Protein AF-A0A9D6RIK5-F1 (afdb_monomer)

Structure (mmCIF, N/CA/C/O backbone):
data_AF-A0A9D6RIK5-F1
#
_entry.id   AF-A0A9D6RIK5-F1
#
loop_
_atom_site.group_PDB
_atom_site.id
_atom_site.type_symbol
_atom_site.label_atom_id
_atom_site.label_alt_id
_atom_site.label_comp_id
_atom_site.label_asym_id
_atom_site.label_entity_id
_atom_site.label_seq_id
_atom_site.pdbx_PDB_ins_code
_atom_site.Cartn_x
_atom_site.Cartn_y
_atom_site.Cartn_z
_atom_site.occupancy
_atom_site.B_iso_or_equiv
_atom_site.auth_seq_id
_atom_site.auth_comp_id
_atom_site.auth_asym_id
_atom_site.auth_atom_id
_atom_site.pdbx_PDB_model_num
ATOM 1 N N . MET A 1 1 ? -14.376 8.790 -29.038 1.00 35.53 1 MET A N 1
ATOM 2 C CA . MET A 1 1 ? -13.765 7.456 -29.223 1.00 35.53 1 MET A CA 1
ATOM 3 C C . MET A 1 1 ? -13.538 6.861 -27.836 1.00 35.53 1 MET A C 1
ATOM 5 O O . MET A 1 1 ? -12.540 7.139 -27.188 1.00 35.53 1 MET A O 1
ATOM 9 N N . SER A 1 2 ? -14.583 6.213 -27.316 1.00 34.00 2 SER A N 1
ATOM 10 C CA . SER A 1 2 ? -14.721 5.761 -25.928 1.00 34.00 2 SER A CA 1
ATOM 11 C C . SER A 1 2 ? -14.243 4.317 -25.817 1.00 34.00 2 SER A C 1
ATOM 13 O O . SER A 1 2 ? -15.005 3.400 -26.105 1.00 34.00 2 SER A O 1
ATOM 15 N N . LEU A 1 3 ? -12.994 4.112 -25.402 1.00 38.19 3 LEU A N 1
ATOM 16 C CA . LEU A 1 3 ? -12.500 2.797 -24.986 1.00 38.19 3 LEU A CA 1
ATOM 17 C C . LEU A 1 3 ? -12.808 2.607 -23.496 1.00 38.19 3 LEU A C 1
ATOM 19 O O . LEU A 1 3 ? -11.929 2.638 -22.639 1.00 38.19 3 LEU A O 1
ATOM 23 N N . TYR A 1 4 ? -14.096 2.486 -23.192 1.00 44.34 4 TYR A N 1
ATOM 24 C CA . TYR A 1 4 ? -14.586 2.039 -21.895 1.00 44.34 4 TYR A CA 1
ATOM 25 C C . TYR A 1 4 ? -15.471 0.836 -22.181 1.00 44.34 4 TYR A C 1
ATOM 27 O O . TYR A 1 4 ? -16.665 0.992 -22.410 1.00 44.34 4 TYR A O 1
ATOM 35 N N . GLU A 1 5 ? -14.864 -0.346 -22.276 1.00 44.19 5 GLU A N 1
ATOM 36 C CA . GLU A 1 5 ? -15.612 -1.585 -22.471 1.00 44.19 5 GLU A CA 1
ATOM 37 C C . GLU A 1 5 ? -16.509 -1.831 -21.243 1.00 44.19 5 GLU A C 1
ATOM 39 O O . GLU A 1 5 ? -16.000 -2.067 -20.141 1.00 44.19 5 GLU A O 1
ATOM 44 N N . PRO A 1 6 ? -17.845 -1.760 -21.387 1.00 49.56 6 PRO A N 1
ATOM 45 C CA . PRO A 1 6 ? -18.772 -1.963 -20.274 1.00 49.56 6 PRO A CA 1
ATOM 46 C C . PRO A 1 6 ? -18.818 -3.431 -19.807 1.00 49.56 6 PRO A C 1
ATOM 48 O O . PRO A 1 6 ? -19.255 -3.708 -18.688 1.00 49.56 6 PRO A O 1
ATOM 51 N N . GLU A 1 7 ? -18.311 -4.356 -20.624 1.00 39.75 7 GLU A N 1
ATOM 52 C CA . GLU A 1 7 ? -18.282 -5.809 -20.403 1.00 39.75 7 GLU A CA 1
ATOM 53 C C . GLU A 1 7 ? -17.419 -6.222 -19.194 1.00 39.75 7 GLU A C 1
ATOM 55 O O . GLU A 1 7 ? -17.773 -7.133 -18.443 1.00 39.75 7 GLU A O 1
ATOM 60 N N . VAL A 1 8 ? -16.336 -5.492 -18.894 1.00 46.09 8 VAL A N 1
ATOM 61 C CA . VAL A 1 8 ? -15.426 -5.840 -17.780 1.00 46.09 8 VAL A CA 1
ATOM 62 C C . VAL A 1 8 ? -16.076 -5.606 -16.403 1.00 46.09 8 VAL A C 1
ATOM 64 O O . VAL A 1 8 ? -15.602 -6.103 -15.380 1.00 46.09 8 VAL A O 1
ATOM 67 N N . ARG A 1 9 ? -17.214 -4.897 -16.342 1.00 38.59 9 ARG A N 1
ATOM 68 C CA . ARG A 1 9 ? -17.976 -4.691 -15.098 1.00 38.59 9 ARG A CA 1
ATOM 69 C C . ARG A 1 9 ? -18.889 -5.872 -14.738 1.00 38.59 9 ARG A C 1
ATOM 71 O O . ARG A 1 9 ? -19.475 -5.851 -13.656 1.00 38.59 9 ARG A O 1
ATOM 78 N N . VAL A 1 10 ? -19.011 -6.883 -15.604 1.00 40.28 10 VAL A N 1
ATOM 79 C CA . VAL A 1 10 ? -20.020 -7.953 -15.474 1.00 40.28 10 VAL A CA 1
ATOM 80 C C . VAL A 1 10 ? -19.418 -9.318 -15.091 1.00 40.28 10 VAL A C 1
ATOM 82 O O . VAL A 1 10 ? -20.151 -10.222 -14.698 1.00 40.28 10 VAL A O 1
ATOM 85 N N . ILE A 1 11 ? -18.087 -9.467 -15.061 1.00 42.47 11 ILE A N 1
ATOM 86 C CA . ILE A 1 11 ? -17.422 -10.775 -14.850 1.00 42.47 11 ILE A CA 1
ATOM 87 C C . ILE A 1 11 ? -17.551 -11.326 -13.408 1.00 42.47 11 ILE A C 1
ATOM 89 O O . ILE A 1 11 ? -17.268 -12.495 -13.166 1.00 42.47 11 ILE A O 1
ATOM 93 N N . VAL A 1 12 ? -18.066 -10.564 -12.433 1.00 47.84 12 VAL A N 1
ATOM 94 C CA . VAL A 1 12 ? -18.335 -11.094 -11.074 1.00 47.84 12 VAL A CA 1
ATOM 95 C C . VAL A 1 12 ? -19.805 -10.957 -10.681 1.00 47.84 12 VAL A C 1
ATOM 97 O O . VAL A 1 12 ? -20.156 -10.493 -9.599 1.00 47.84 12 VAL A O 1
ATOM 100 N N . ARG A 1 13 ? -20.707 -11.389 -11.560 1.00 54.34 13 ARG A N 1
ATOM 101 C CA . ARG A 1 13 ? -22.030 -11.863 -11.138 1.00 54.34 13 ARG A CA 1
ATOM 102 C C . ARG A 1 13 ? -22.168 -13.330 -11.529 1.00 54.34 13 ARG A C 1
ATOM 104 O O . ARG A 1 13 ? -22.548 -13.633 -12.651 1.00 54.34 13 ARG A O 1
ATOM 111 N N . GLY A 1 14 ? -21.897 -14.247 -10.594 1.00 44.31 14 GLY A N 1
ATOM 112 C CA . GLY A 1 14 ? -22.232 -15.651 -10.828 1.00 44.31 14 GLY A CA 1
ATOM 113 C C . GLY A 1 14 ? -21.768 -16.670 -9.788 1.00 44.31 14 GLY A C 1
ATOM 114 O O . GLY A 1 14 ? -20.599 -17.020 -9.763 1.00 44.31 14 GLY A O 1
ATOM 115 N N . LYS A 1 15 ? -22.762 -17.226 -9.075 1.00 47.00 15 LYS A N 1
ATOM 116 C CA . LYS A 1 15 ? -22.858 -18.593 -8.512 1.00 47.00 15 LYS A CA 1
ATOM 117 C C . LYS A 1 15 ? -22.015 -18.928 -7.259 1.00 47.00 15 LYS A C 1
ATOM 119 O O . LYS A 1 15 ? -20.803 -18.814 -7.248 1.00 47.00 15 LYS A O 1
ATOM 124 N N . ALA A 1 16 ? -22.720 -19.430 -6.233 1.00 51.09 16 ALA A N 1
ATOM 125 C CA . ALA A 1 16 ? -22.255 -19.944 -4.931 1.00 51.09 16 ALA A CA 1
ATOM 126 C C . ALA A 1 16 ? -22.017 -18.904 -3.821 1.00 51.09 16 ALA A C 1
ATOM 128 O O . ALA A 1 16 ? -20.881 -18.525 -3.581 1.00 51.09 16 ALA A O 1
ATOM 129 N N . GLY A 1 17 ? -23.074 -18.464 -3.115 1.00 60.09 17 GLY A N 1
ATOM 130 C CA . GLY A 1 17 ? -23.026 -17.959 -1.720 1.00 60.09 17 GLY A CA 1
ATOM 131 C C . GLY A 1 17 ? -21.982 -16.889 -1.342 1.00 60.09 17 GLY A C 1
ATOM 132 O O . GLY A 1 17 ? -21.751 -16.645 -0.155 1.00 60.09 17 GLY A O 1
ATOM 133 N N . THR A 1 18 ? -21.323 -16.269 -2.319 1.00 68.06 18 THR A N 1
ATOM 134 C CA . THR A 1 18 ? -20.097 -15.505 -2.106 1.00 68.06 18 THR A CA 1
ATOM 135 C C . THR A 1 18 ? -20.468 -14.072 -1.790 1.00 68.06 18 THR A C 1
ATOM 137 O O . THR A 1 18 ? -21.146 -13.391 -2.554 1.00 68.06 18 THR A O 1
ATOM 140 N N . PHE A 1 19 ? -20.036 -13.622 -0.619 1.00 80.25 19 PHE A N 1
ATOM 141 C CA . PHE A 1 19 ? -20.302 -12.274 -0.154 1.00 80.25 19 PHE A CA 1
ATOM 142 C C . PHE A 1 19 ? -19.319 -11.297 -0.804 1.00 80.25 19 PHE A C 1
ATOM 144 O O . PHE A 1 19 ? -18.118 -11.350 -0.528 1.00 80.25 19 PHE A O 1
ATOM 151 N N . ASP A 1 20 ? -19.831 -10.390 -1.635 1.00 79.56 20 ASP A N 1
ATOM 152 C CA . ASP A 1 20 ? -19.052 -9.270 -2.157 1.00 79.56 20 ASP A CA 1
ATOM 153 C C . ASP A 1 20 ? -18.674 -8.332 -1.001 1.00 79.56 20 ASP A C 1
ATOM 155 O O . ASP A 1 20 ? -19.532 -7.748 -0.343 1.00 79.56 20 ASP A O 1
ATOM 159 N N . ALA A 1 21 ? -17.374 -8.185 -0.754 1.00 80.00 21 ALA A N 1
ATOM 160 C CA . ALA A 1 21 ? -16.808 -7.275 0.237 1.00 80.00 21 ALA A CA 1
ATOM 161 C C . ALA A 1 21 ? -15.837 -6.262 -0.386 1.00 80.00 21 ALA A C 1
ATOM 163 O O . ALA A 1 21 ? -14.945 -5.771 0.304 1.00 80.00 21 ALA A O 1
ATOM 164 N N . LEU A 1 22 ? -15.954 -5.984 -1.687 1.00 80.00 22 LEU A N 1
ATOM 165 C CA . LEU A 1 22 ? -15.136 -4.973 -2.348 1.00 80.00 22 LEU A CA 1
ATOM 166 C C . LEU A 1 22 ? -15.509 -3.577 -1.829 1.00 80.00 22 LEU A C 1
ATOM 168 O O . LEU A 1 22 ? -16.693 -3.266 -1.662 1.00 80.00 22 LEU A O 1
ATOM 172 N N . CYS A 1 23 ? -14.499 -2.743 -1.563 1.00 76.50 23 CYS A N 1
ATOM 173 C CA . CYS A 1 23 ? -14.707 -1.379 -1.089 1.00 76.50 23 CYS A CA 1
ATOM 174 C C . CYS A 1 23 ? -15.405 -0.540 -2.180 1.00 76.50 23 CYS A C 1
ATOM 176 O O . CYS A 1 23 ? -14.875 -0.442 -3.292 1.00 76.50 23 CYS A O 1
ATOM 178 N N . PRO A 1 24 ? -16.581 0.058 -1.908 1.00 80.88 24 PRO A N 1
ATOM 179 C CA . PRO A 1 24 ? -17.245 0.944 -2.855 1.00 80.88 24 PRO A CA 1
ATOM 180 C C . PRO A 1 24 ? -16.366 2.148 -3.182 1.00 80.88 24 PRO A C 1
ATOM 182 O O . PRO A 1 24 ? -15.776 2.750 -2.289 1.00 80.88 24 PRO A O 1
ATOM 185 N N . ARG A 1 25 ? -16.330 2.546 -4.457 1.00 76.81 25 ARG A N 1
ATOM 186 C CA . ARG A 1 25 ? -15.643 3.785 -4.866 1.00 76.81 25 ARG A CA 1
ATOM 187 C C . ARG A 1 25 ? -16.418 5.043 -4.463 1.00 76.81 25 ARG A C 1
ATOM 189 O O . ARG A 1 25 ? -15.828 6.112 -4.381 1.00 76.81 25 ARG A O 1
ATOM 196 N N . VAL A 1 26 ? -17.730 4.920 -4.238 1.00 84.25 26 VAL A N 1
ATOM 197 C CA . VAL A 1 26 ? -18.613 6.033 -3.868 1.00 84.25 26 VAL A CA 1
ATOM 198 C C . VAL A 1 26 ? -18.698 6.139 -2.338 1.00 84.25 26 VAL A C 1
ATOM 200 O O . VAL A 1 26 ? -19.144 5.181 -1.695 1.00 84.25 26 VAL A O 1
ATOM 203 N N . PRO A 1 27 ? -18.348 7.291 -1.732 1.00 82.56 27 PRO A N 1
ATOM 204 C CA . PRO A 1 27 ? -18.360 7.457 -0.274 1.00 82.56 27 PRO A CA 1
ATOM 205 C C . PRO A 1 27 ? -19.727 7.188 0.375 1.00 82.56 27 PRO A C 1
ATOM 207 O O . PRO A 1 27 ? -19.804 6.576 1.440 1.00 82.56 27 PRO A O 1
ATOM 210 N N . GLY A 1 28 ? -20.822 7.580 -0.285 1.00 86.62 28 GLY A N 1
ATOM 211 C CA . GLY A 1 28 ? -22.183 7.334 0.208 1.00 86.62 28 GLY A CA 1
ATOM 212 C C . GLY A 1 28 ? -22.529 5.844 0.314 1.00 86.62 28 GLY A C 1
ATOM 213 O O . GLY A 1 28 ? -23.113 5.400 1.305 1.00 86.62 28 GLY A O 1
ATOM 214 N N . GLU A 1 29 ? -22.103 5.038 -0.662 1.00 83.62 29 GLU A N 1
ATOM 215 C CA . GLU A 1 29 ? -22.316 3.587 -0.639 1.00 83.62 29 GLU A CA 1
ATOM 216 C C . GLU A 1 29 ? -21.452 2.892 0.414 1.00 83.62 29 GLU A C 1
ATOM 218 O O . GLU A 1 29 ? -21.908 1.939 1.052 1.00 83.62 29 GLU A O 1
ATOM 223 N N . MET A 1 30 ? -20.231 3.388 0.633 1.00 83.50 30 MET A N 1
ATOM 224 C CA . MET A 1 30 ? -19.356 2.919 1.705 1.00 83.50 30 MET A CA 1
ATOM 225 C C . MET A 1 30 ? -20.008 3.143 3.074 1.00 83.50 30 MET A C 1
ATOM 227 O O . MET A 1 30 ? -20.125 2.188 3.842 1.00 83.50 30 MET A O 1
ATOM 231 N N . SER A 1 31 ? -20.516 4.346 3.358 1.00 84.81 31 SER A N 1
ATOM 232 C CA . SER A 1 31 ? -21.209 4.654 4.620 1.00 84.81 31 SER A CA 1
ATOM 233 C C . SER A 1 31 ? -22.437 3.773 4.854 1.00 84.81 31 SER A C 1
ATOM 235 O O . SER A 1 31 ? -22.682 3.330 5.977 1.00 84.81 31 SER A O 1
ATOM 237 N N . ARG A 1 32 ? -23.192 3.462 3.793 1.00 89.19 32 ARG A N 1
ATOM 238 C CA . ARG A 1 32 ? -24.336 2.546 3.866 1.00 89.19 32 ARG A CA 1
ATOM 239 C C . ARG A 1 32 ? -23.902 1.120 4.221 1.00 89.19 32 ARG A C 1
ATOM 241 O O . ARG A 1 32 ? -24.415 0.558 5.186 1.00 89.19 32 ARG A O 1
ATOM 248 N N . ARG A 1 33 ? -22.944 0.550 3.482 1.00 85.69 33 ARG A N 1
ATOM 249 C CA . ARG A 1 33 ? -22.485 -0.842 3.665 1.00 85.69 33 ARG A CA 1
ATOM 250 C C . ARG A 1 33 ? -21.701 -1.039 4.957 1.00 85.69 33 ARG A C 1
ATOM 252 O O . ARG A 1 33 ? -21.760 -2.107 5.556 1.00 85.69 33 ARG A O 1
ATOM 259 N N . MET A 1 34 ? -21.033 0.001 5.456 1.00 84.12 34 MET A N 1
ATOM 260 C CA . MET A 1 34 ? -20.382 -0.007 6.769 1.00 84.12 34 MET A CA 1
ATOM 261 C C . MET A 1 34 ? -21.363 -0.196 7.938 1.00 84.12 34 MET A C 1
ATOM 263 O O . MET A 1 34 ? -20.914 -0.425 9.054 1.00 84.12 34 MET A O 1
ATOM 267 N N . LYS A 1 35 ? -22.686 -0.169 7.735 1.00 90.12 35 LYS A N 1
ATOM 268 C CA . LYS A 1 35 ? -23.650 -0.579 8.772 1.00 90.12 35 LYS A CA 1
ATOM 269 C C . LYS A 1 35 ? -23.703 -2.106 8.932 1.00 90.12 35 LYS A C 1
ATOM 271 O O . LYS A 1 35 ? -23.857 -2.613 10.046 1.00 90.12 35 LYS A O 1
ATOM 276 N N . GLU A 1 36 ? -23.464 -2.855 7.858 1.00 89.31 36 GLU A N 1
ATOM 277 C CA . GLU A 1 36 ? -23.481 -4.318 7.857 1.00 89.31 36 GLU A CA 1
ATOM 278 C C . GLU A 1 36 ? -22.291 -4.879 8.656 1.00 89.31 36 GLU A C 1
ATOM 280 O O . GLU A 1 36 ? -21.125 -4.569 8.395 1.00 89.31 36 GLU A O 1
ATOM 285 N N . ALA A 1 37 ? -22.561 -5.733 9.648 1.00 88.06 37 ALA A N 1
ATOM 286 C CA . ALA A 1 37 ? -21.516 -6.293 10.512 1.00 88.06 37 ALA A CA 1
ATOM 287 C C . ALA A 1 37 ? -20.504 -7.158 9.732 1.00 88.06 37 ALA A C 1
ATOM 289 O O . ALA A 1 37 ? -19.291 -7.058 9.944 1.00 88.06 37 ALA A O 1
ATOM 290 N N . LYS A 1 38 ? -20.995 -7.966 8.781 1.00 85.75 38 LYS A N 1
ATOM 291 C CA . LYS A 1 38 ? -20.166 -8.827 7.923 1.00 85.75 38 LYS A CA 1
ATOM 292 C C . LYS A 1 38 ? -19.250 -8.003 7.012 1.00 85.75 38 LYS A C 1
ATOM 294 O O . LYS A 1 38 ? -18.054 -8.288 6.939 1.00 85.75 38 LYS A O 1
ATOM 299 N N . PHE A 1 39 ? -19.779 -6.944 6.396 1.00 87.62 39 PHE A N 1
ATOM 300 C CA . PHE A 1 39 ? -19.006 -6.022 5.562 1.00 87.62 39 PHE A CA 1
ATOM 301 C C . PHE A 1 39 ? -17.923 -5.294 6.365 1.00 87.62 39 PHE A C 1
ATOM 303 O O . PHE A 1 39 ? -16.761 -5.306 5.965 1.00 87.62 39 PHE A O 1
ATOM 310 N N . ARG A 1 40 ? -18.261 -4.745 7.542 1.00 86.94 40 ARG A N 1
ATOM 311 C CA . ARG A 1 40 ? -17.293 -4.078 8.435 1.00 86.94 40 ARG A CA 1
ATOM 312 C C . ARG A 1 40 ? -16.111 -4.966 8.800 1.00 86.94 40 ARG A C 1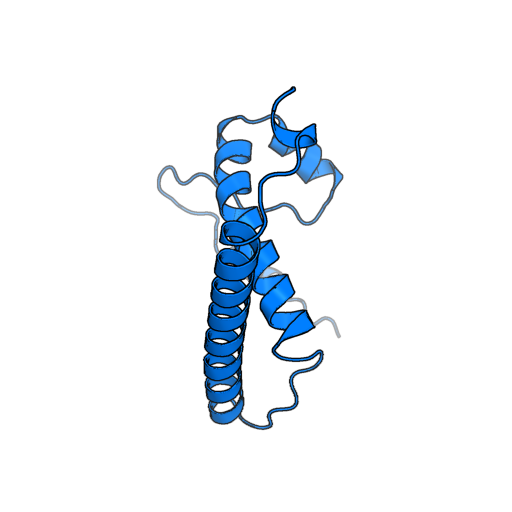
ATOM 314 O O . ARG A 1 40 ? -14.964 -4.525 8.729 1.00 86.94 40 ARG A O 1
ATOM 321 N N . LYS A 1 41 ? -16.377 -6.216 9.191 1.00 85.94 41 LYS A N 1
ATOM 322 C CA . LYS A 1 41 ? -15.331 -7.179 9.564 1.00 85.94 41 LYS A CA 1
ATOM 323 C C . LYS A 1 41 ? -14.378 -7.436 8.394 1.00 85.94 41 LYS A C 1
ATOM 325 O O . LYS A 1 41 ? -13.160 -7.420 8.574 1.00 85.94 41 LYS A O 1
ATOM 330 N N . LEU A 1 42 ? -14.928 -7.634 7.198 1.00 85.56 42 LEU A N 1
ATOM 331 C CA . LEU A 1 42 ? -14.142 -7.887 5.993 1.00 85.56 42 LEU A CA 1
ATOM 332 C C . LEU A 1 42 ? -13.369 -6.641 5.539 1.00 85.56 42 LEU A C 1
ATOM 334 O O . LEU A 1 42 ? -12.189 -6.764 5.200 1.00 85.56 42 LEU A O 1
ATOM 338 N N . GLN A 1 43 ? -13.963 -5.447 5.638 1.00 85.06 43 GLN A N 1
ATOM 339 C CA . GLN A 1 43 ? -13.253 -4.205 5.345 1.00 85.06 43 GLN A CA 1
ATOM 340 C C . GLN A 1 43 ? -12.144 -3.894 6.339 1.00 85.06 43 GLN A C 1
ATOM 342 O O . GLN A 1 43 ? -11.098 -3.413 5.921 1.00 85.06 43 GLN A O 1
ATOM 347 N N . ARG A 1 44 ? -12.283 -4.237 7.624 1.00 81.50 44 ARG A N 1
ATOM 348 C CA . ARG A 1 44 ? -11.192 -4.057 8.595 1.00 81.50 44 ARG A CA 1
ATOM 349 C C . ARG A 1 44 ? -9.947 -4.871 8.224 1.00 81.50 44 ARG A C 1
ATOM 351 O O . ARG A 1 44 ? -8.832 -4.385 8.390 1.00 81.50 44 ARG A O 1
ATOM 358 N N . ARG A 1 45 ? -10.134 -6.075 7.672 1.00 77.44 45 ARG A N 1
ATOM 359 C CA . ARG A 1 45 ? -9.037 -6.898 7.138 1.00 77.44 45 ARG A CA 1
ATOM 360 C C . ARG A 1 45 ? -8.436 -6.291 5.863 1.00 77.44 45 ARG A C 1
ATOM 362 O O . ARG A 1 45 ? -7.218 -6.241 5.742 1.00 77.44 45 ARG A O 1
ATOM 369 N N . ARG A 1 46 ? -9.268 -5.830 4.920 1.00 74.69 46 ARG A N 1
ATOM 370 C CA . ARG A 1 46 ? -8.820 -5.290 3.618 1.00 74.69 46 ARG A CA 1
ATOM 371 C C . ARG A 1 46 ? -8.167 -3.914 3.710 1.00 74.69 46 ARG A C 1
ATOM 373 O O . ARG A 1 46 ? -7.122 -3.714 3.100 1.00 74.69 46 ARG A O 1
ATOM 380 N N . ALA A 1 47 ? -8.722 -3.006 4.511 1.00 73.06 47 ALA A N 1
ATOM 381 C CA . ALA A 1 47 ? -8.211 -1.647 4.686 1.00 73.06 47 ALA A CA 1
ATOM 382 C C . ALA A 1 47 ? -6.750 -1.635 5.163 1.00 73.06 47 ALA A C 1
ATOM 384 O O . ALA A 1 47 ? -5.968 -0.775 4.766 1.00 73.06 47 ALA A O 1
ATOM 385 N N . GLN A 1 48 ? -6.352 -2.629 5.966 1.00 72.75 48 GLN A N 1
ATOM 386 C CA . GLN A 1 48 ? -4.960 -2.790 6.373 1.00 72.75 48 GLN A CA 1
ATOM 387 C C . GLN A 1 48 ? -4.047 -3.115 5.181 1.00 72.75 48 GLN A C 1
ATOM 389 O O . GLN A 1 48 ? -2.959 -2.551 5.075 1.00 72.75 48 GLN A O 1
ATOM 394 N N . THR A 1 49 ? -4.474 -4.003 4.283 1.00 75.69 49 THR A N 1
ATOM 395 C CA . THR A 1 49 ? -3.713 -4.367 3.081 1.00 75.69 49 THR A CA 1
ATOM 396 C C . THR A 1 49 ? -3.651 -3.212 2.089 1.00 75.69 49 THR A C 1
ATOM 398 O O . THR A 1 49 ? -2.568 -2.887 1.614 1.00 75.69 49 THR A O 1
ATOM 401 N N . GLU A 1 50 ? -4.773 -2.548 1.817 1.00 77.31 50 GLU A N 1
ATOM 402 C CA . GLU A 1 50 ? -4.829 -1.400 0.902 1.00 77.31 50 GLU A CA 1
ATOM 403 C C . GLU A 1 50 ? -3.971 -0.236 1.407 1.00 77.31 50 GLU A C 1
ATOM 405 O O . GLU A 1 50 ? -3.186 0.325 0.644 1.00 77.31 50 GLU A O 1
ATOM 410 N N . GLY A 1 51 ? -4.030 0.066 2.710 1.00 80.06 51 GLY A N 1
ATOM 411 C CA . GLY A 1 51 ? -3.166 1.069 3.329 1.00 80.06 51 GLY A CA 1
ATOM 412 C C . GLY A 1 51 ? -1.680 0.716 3.218 1.00 80.06 51 GLY A C 1
ATOM 413 O O . GLY A 1 51 ? -0.865 1.573 2.883 1.00 80.06 51 GLY A O 1
ATOM 414 N N . ARG A 1 52 ? -1.315 -0.558 3.424 1.00 82.00 52 ARG A N 1
ATOM 415 C CA . ARG A 1 52 ? 0.068 -1.035 3.244 1.00 82.00 52 ARG A CA 1
ATOM 416 C C . ARG A 1 52 ? 0.532 -0.930 1.791 1.00 82.00 52 ARG A C 1
ATOM 418 O O . ARG A 1 52 ? 1.641 -0.463 1.557 1.00 82.00 52 ARG A O 1
ATOM 425 N N . ILE A 1 53 ? -0.311 -1.304 0.828 1.00 83.38 53 ILE A N 1
ATOM 426 C CA . ILE A 1 53 ? -0.018 -1.165 -0.607 1.00 83.38 53 ILE A CA 1
ATOM 427 C C . ILE A 1 53 ? 0.149 0.313 -0.977 1.00 83.38 53 ILE A C 1
ATOM 429 O O . ILE A 1 53 ? 1.067 0.655 -1.719 1.00 83.38 53 ILE A O 1
ATOM 433 N N . GLY A 1 54 ? -0.690 1.195 -0.430 1.00 84.25 54 GLY A N 1
ATOM 434 C CA . GLY A 1 54 ? -0.575 2.641 -0.613 1.00 84.25 54 GLY A CA 1
ATOM 435 C C . GLY A 1 54 ? 0.769 3.180 -0.123 1.00 84.25 54 GLY A C 1
ATOM 436 O O . GLY A 1 54 ? 1.465 3.852 -0.882 1.00 84.25 54 GLY A O 1
ATOM 437 N N . VAL A 1 55 ? 1.171 2.819 1.100 1.00 85.06 55 VAL A N 1
ATOM 438 C CA . VAL A 1 55 ? 2.479 3.186 1.670 1.00 85.06 55 VAL A CA 1
ATOM 439 C C . VAL A 1 55 ? 3.627 2.631 0.828 1.00 85.06 55 VAL A C 1
ATOM 441 O O . VAL A 1 55 ? 4.562 3.366 0.522 1.00 85.06 55 VAL A O 1
ATOM 444 N N . LEU A 1 56 ? 3.557 1.363 0.415 1.00 87.81 56 LEU A N 1
ATOM 445 C CA . LEU A 1 56 ? 4.568 0.742 -0.443 1.00 87.81 56 LEU A CA 1
ATOM 446 C C . LEU A 1 56 ? 4.718 1.513 -1.766 1.00 87.81 56 LEU A C 1
ATOM 448 O O . LEU A 1 56 ? 5.820 1.918 -2.136 1.00 87.81 56 LEU A O 1
ATOM 452 N N . LYS A 1 57 ? 3.599 1.777 -2.449 1.00 85.12 57 LYS A N 1
ATOM 453 C CA . LYS A 1 57 ? 3.572 2.470 -3.741 1.00 85.12 57 LYS A CA 1
ATOM 454 C C . LYS A 1 57 ? 4.072 3.912 -3.639 1.00 85.12 57 LYS A C 1
ATOM 456 O O . LYS A 1 57 ? 4.831 4.344 -4.497 1.00 85.12 57 LYS A O 1
ATOM 461 N N . ALA A 1 58 ? 3.623 4.664 -2.636 1.00 85.00 58 ALA A N 1
ATOM 462 C CA . ALA A 1 58 ? 3.940 6.084 -2.510 1.00 85.00 58 ALA A CA 1
ATOM 463 C C . ALA A 1 58 ? 5.354 6.329 -1.965 1.00 85.00 58 ALA A C 1
ATOM 465 O O . ALA A 1 58 ? 6.051 7.207 -2.466 1.00 85.00 58 ALA A O 1
ATOM 466 N N . ASN A 1 59 ? 5.791 5.543 -0.976 1.00 86.12 59 ASN A N 1
ATOM 467 C CA . ASN A 1 59 ? 7.005 5.851 -0.218 1.00 86.12 59 ASN A CA 1
ATOM 468 C C . ASN A 1 59 ? 8.235 5.055 -0.672 1.00 86.12 59 ASN A C 1
ATOM 470 O O . ASN A 1 59 ? 9.347 5.510 -0.428 1.00 86.12 59 ASN A O 1
ATOM 474 N N . PHE A 1 60 ? 8.061 3.878 -1.287 1.00 86.31 60 PHE A N 1
ATOM 475 C CA . PHE A 1 60 ? 9.184 2.978 -1.602 1.00 86.31 60 PHE A CA 1
ATOM 476 C C . PHE A 1 60 ? 9.401 2.767 -3.104 1.00 86.31 60 PHE A C 1
ATOM 478 O O . PHE A 1 60 ? 10.531 2.547 -3.520 1.00 86.31 60 PHE A O 1
ATOM 485 N N . LEU A 1 61 ? 8.349 2.853 -3.925 1.00 86.00 61 LEU A N 1
ATOM 486 C CA . LEU A 1 61 ? 8.439 2.628 -5.379 1.00 86.00 61 LEU A CA 1
ATOM 487 C C . LEU A 1 61 ? 8.463 3.924 -6.207 1.00 86.00 61 LEU A C 1
ATOM 489 O O . LEU A 1 61 ? 8.802 3.894 -7.391 1.00 86.00 61 LEU A O 1
ATOM 493 N N . GLY A 1 62 ? 8.112 5.056 -5.588 1.00 78.44 62 GLY A N 1
ATOM 494 C CA . GLY A 1 62 ? 7.962 6.350 -6.252 1.00 78.44 62 GLY A CA 1
ATOM 495 C C . GLY A 1 62 ? 6.689 6.459 -7.103 1.00 78.44 62 GLY A C 1
ATOM 496 O O . GLY A 1 62 ? 6.064 5.463 -7.478 1.00 78.44 62 GLY A O 1
ATOM 497 N N . GLN A 1 63 ? 6.283 7.693 -7.420 1.00 77.44 63 GLN A N 1
ATOM 498 C CA . GLN A 1 63 ? 5.131 7.962 -8.287 1.00 77.44 63 GLN A CA 1
ATOM 499 C C . GLN A 1 63 ? 5.501 8.918 -9.435 1.00 77.44 63 GLN A C 1
ATOM 501 O O . GLN A 1 63 ? 5.664 10.109 -9.177 1.00 77.44 63 GLN A O 1
ATOM 506 N N . PRO A 1 64 ? 5.607 8.431 -10.695 1.00 80.50 64 PRO A N 1
ATOM 507 C CA . 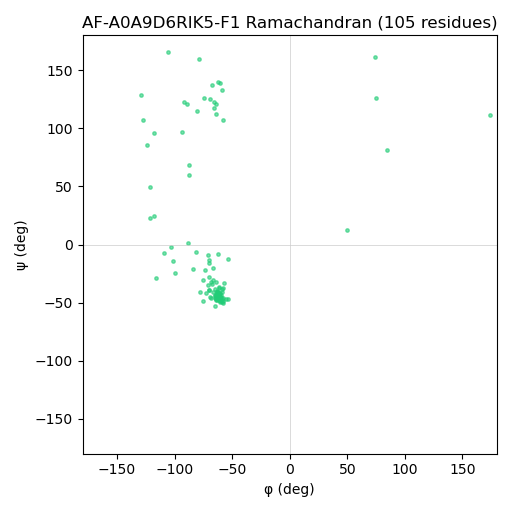PRO A 1 64 ? 5.526 7.030 -11.145 1.00 80.50 64 PRO A CA 1
ATOM 508 C C . PRO A 1 64 ? 6.827 6.231 -10.916 1.00 80.50 64 PRO A C 1
ATOM 510 O O . PRO A 1 64 ? 7.911 6.802 -10.802 1.00 80.50 64 PRO A O 1
ATOM 513 N N . MET A 1 65 ? 6.722 4.896 -10.900 1.00 84.12 65 MET A N 1
ATOM 514 C CA . MET A 1 65 ? 7.877 3.990 -10.831 1.00 84.12 65 MET A CA 1
ATOM 515 C C . MET A 1 65 ? 8.752 4.141 -12.084 1.00 84.12 65 MET A C 1
ATOM 517 O O . MET A 1 65 ? 8.299 3.897 -13.204 1.00 84.12 65 MET A O 1
ATOM 521 N N . LYS A 1 66 ? 10.023 4.508 -11.896 1.00 82.69 66 LYS A N 1
ATOM 522 C CA . LYS A 1 66 ? 10.987 4.760 -12.981 1.00 82.69 66 LYS A CA 1
ATOM 523 C C . LYS A 1 66 ? 11.714 3.479 -13.416 1.00 82.69 66 LYS A C 1
ATOM 525 O O . LYS A 1 66 ? 12.932 3.395 -13.326 1.00 82.69 66 LYS A O 1
ATOM 530 N N . ALA A 1 67 ? 10.966 2.476 -13.877 1.00 85.25 67 ALA A N 1
ATOM 531 C CA . ALA A 1 67 ? 11.516 1.223 -14.405 1.00 85.25 67 ALA A CA 1
ATOM 532 C C . ALA A 1 67 ? 10.921 0.893 -15.786 1.00 85.25 67 ALA A C 1
ATOM 534 O O . ALA A 1 67 ? 9.698 0.913 -15.980 1.00 85.25 67 ALA A O 1
ATOM 535 N N . LYS A 1 68 ? 11.805 0.622 -16.758 1.00 83.75 68 LYS A N 1
ATOM 536 C CA . LYS A 1 68 ? 11.465 0.563 -18.190 1.00 83.75 68 LYS A CA 1
ATOM 537 C C . LYS A 1 68 ? 10.714 -0.715 -18.583 1.00 83.75 68 LYS A C 1
ATOM 539 O O . LYS A 1 68 ? 9.682 -0.604 -19.236 1.00 83.75 68 LYS A O 1
ATOM 544 N N . SER A 1 69 ? 11.194 -1.897 -18.181 1.00 90.44 69 SER A N 1
ATOM 545 C CA . SER A 1 69 ? 10.551 -3.188 -18.496 1.00 90.44 69 SER A CA 1
ATOM 546 C C . SER A 1 69 ? 9.833 -3.797 -17.291 1.00 90.44 69 SER A C 1
ATOM 548 O O . SER A 1 69 ? 10.059 -3.380 -16.155 1.00 90.44 69 SER A O 1
ATOM 550 N N . PHE A 1 70 ? 8.977 -4.792 -17.540 1.00 90.25 70 PHE A N 1
ATOM 551 C CA . PHE A 1 70 ? 8.291 -5.541 -16.485 1.00 90.25 70 PHE A CA 1
ATOM 552 C C . PHE A 1 70 ? 9.270 -6.241 -15.537 1.00 90.25 70 PHE A C 1
ATOM 554 O O . PHE A 1 70 ? 9.133 -6.052 -14.336 1.00 90.25 70 PHE A O 1
ATOM 561 N N . GLU A 1 71 ? 10.321 -6.881 -16.055 1.00 92.25 71 GLU A N 1
ATOM 562 C CA . GLU A 1 71 ? 11.397 -7.48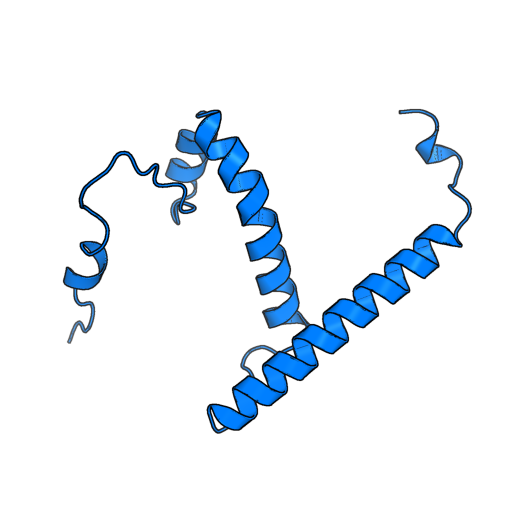2 -15.243 1.00 92.25 71 GLU A CA 1
ATOM 563 C C . GLU A 1 71 ? 12.022 -6.482 -14.256 1.00 92.25 71 GLU A C 1
ATOM 565 O O . GLU A 1 71 ? 12.151 -6.737 -13.061 1.00 92.25 71 GLU A O 1
ATOM 570 N N . HIS A 1 72 ? 12.350 -5.275 -14.731 1.00 90.19 72 HIS A N 1
ATOM 571 C CA . HIS A 1 72 ? 12.916 -4.237 -13.866 1.00 90.19 72 HIS A CA 1
ATOM 572 C C . HIS A 1 72 ? 11.896 -3.716 -12.845 1.00 90.19 72 HIS A C 1
ATOM 574 O O . HIS A 1 72 ? 12.276 -3.326 -11.741 1.00 90.19 72 HIS A O 1
ATOM 580 N N . ARG A 1 73 ? 10.604 -3.688 -13.198 1.00 90.06 73 ARG A N 1
ATOM 581 C CA . ARG A 1 73 ? 9.521 -3.307 -12.276 1.00 90.06 73 ARG A CA 1
ATOM 582 C C . ARG A 1 73 ? 9.301 -4.371 -11.207 1.00 90.06 73 ARG A C 1
ATOM 584 O O . ARG A 1 73 ? 9.068 -4.009 -10.059 1.00 90.06 73 ARG A O 1
ATOM 591 N N . GLU A 1 74 ? 9.394 -5.647 -11.563 1.00 93.00 74 GLU A N 1
ATOM 592 C CA . GLU A 1 74 ? 9.313 -6.765 -10.626 1.00 93.00 74 GLU A CA 1
ATOM 593 C C . GLU A 1 74 ? 10.481 -6.736 -9.641 1.00 93.00 74 GLU A C 1
ATOM 595 O O . GLU A 1 74 ? 10.264 -6.751 -8.428 1.00 93.00 74 GLU A O 1
ATOM 600 N N . LEU A 1 75 ? 11.706 -6.562 -10.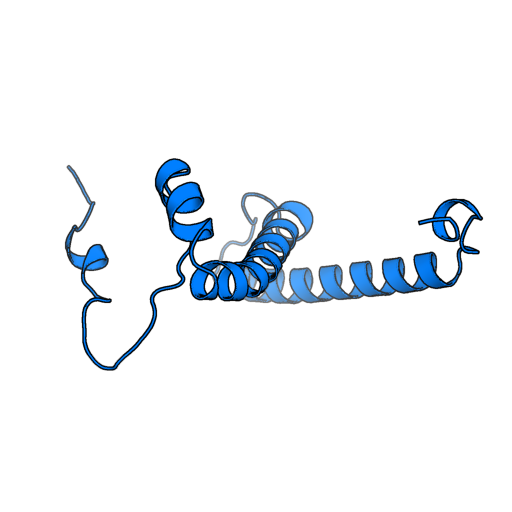144 1.00 93.19 75 LEU A N 1
ATOM 601 C CA . LEU A 1 75 ? 12.887 -6.409 -9.300 1.00 93.19 75 LEU A CA 1
ATOM 602 C C . LEU A 1 75 ? 12.756 -5.198 -8.361 1.00 93.19 75 LEU A C 1
ATOM 604 O O . LEU A 1 75 ? 12.983 -5.316 -7.156 1.00 93.19 75 LEU A O 1
ATOM 608 N N . ALA A 1 76 ? 12.341 -4.039 -8.880 1.00 90.94 76 ALA A N 1
ATOM 609 C CA . ALA A 1 76 ? 12.114 -2.842 -8.070 1.00 90.94 76 ALA A CA 1
ATOM 610 C C . ALA A 1 76 ? 11.021 -3.051 -7.008 1.00 90.94 76 ALA A C 1
ATOM 612 O O . ALA A 1 76 ? 11.150 -2.568 -5.881 1.00 90.94 76 ALA A O 1
ATOM 613 N N . LEU A 1 77 ? 9.960 -3.792 -7.341 1.00 91.38 77 LEU A N 1
ATOM 614 C CA . LEU A 1 77 ? 8.903 -4.155 -6.402 1.00 91.38 77 LEU A CA 1
ATOM 615 C C . LEU A 1 77 ? 9.439 -5.049 -5.278 1.00 91.38 77 LEU A C 1
ATOM 617 O O . LEU A 1 77 ? 9.166 -4.766 -4.110 1.00 91.38 77 LEU A O 1
ATOM 621 N N . ALA A 1 78 ? 10.221 -6.080 -5.610 1.00 93.81 78 ALA A N 1
ATOM 622 C CA . ALA A 1 78 ? 10.832 -6.978 -4.632 1.00 93.81 78 ALA A CA 1
ATOM 623 C C . ALA A 1 78 ? 11.725 -6.207 -3.645 1.00 93.81 78 ALA A C 1
ATOM 625 O O . ALA A 1 78 ? 11.578 -6.353 -2.426 1.00 93.81 78 ALA A O 1
ATOM 626 N N . TRP A 1 79 ? 12.571 -5.308 -4.160 1.00 94.06 79 TRP A N 1
ATOM 627 C CA . TRP A 1 79 ? 13.381 -4.417 -3.329 1.00 94.06 79 TRP A CA 1
ATOM 628 C C . TRP A 1 79 ? 12.526 -3.500 -2.454 1.00 94.06 79 TRP A C 1
ATOM 630 O O . TRP A 1 79 ? 12.759 -3.420 -1.249 1.00 94.06 79 TRP A O 1
ATOM 640 N N . GLY A 1 80 ? 11.493 -2.869 -3.016 1.00 92.44 80 GLY A N 1
ATOM 641 C CA . GLY A 1 80 ? 10.594 -2.001 -2.257 1.00 92.44 80 GLY A CA 1
ATOM 642 C C . GLY A 1 80 ? 9.895 -2.725 -1.102 1.00 92.44 80 GLY A C 1
ATOM 643 O O . GLY A 1 80 ? 9.795 -2.175 -0.002 1.00 92.44 80 GLY A O 1
ATOM 644 N N . VAL A 1 81 ? 9.457 -3.972 -1.314 1.00 92.94 81 VAL A N 1
ATOM 645 C CA . VAL A 1 81 ? 8.844 -4.807 -0.266 1.00 92.94 81 VAL A CA 1
ATOM 646 C C . VAL A 1 81 ? 9.854 -5.133 0.834 1.00 92.94 81 VAL A C 1
ATOM 648 O O . VAL A 1 81 ? 9.537 -4.980 2.018 1.00 92.94 81 VAL A O 1
ATOM 651 N N . LEU A 1 82 ? 11.075 -5.535 0.470 1.00 95.06 82 LEU A N 1
ATOM 652 C CA . LEU A 1 82 ? 12.131 -5.822 1.440 1.00 95.06 82 LEU A CA 1
ATOM 653 C C . LEU A 1 82 ? 12.467 -4.583 2.285 1.00 95.06 82 LEU A C 1
ATOM 655 O O . LEU A 1 82 ? 12.472 -4.659 3.516 1.00 95.06 82 LEU A O 1
ATOM 659 N N . THR A 1 83 ? 12.678 -3.427 1.651 1.00 94.50 83 THR A N 1
ATOM 660 C CA . THR A 1 83 ? 12.983 -2.167 2.344 1.00 94.50 83 THR A CA 1
ATOM 661 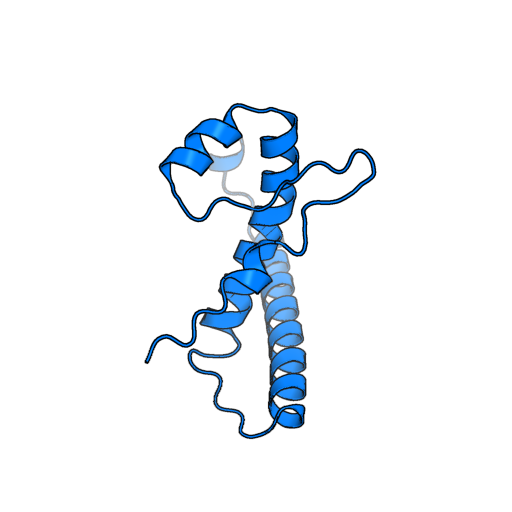C C . THR A 1 83 ? 11.846 -1.739 3.273 1.00 94.50 83 THR A C 1
ATOM 663 O O . THR A 1 83 ? 12.106 -1.347 4.413 1.00 94.50 83 THR A O 1
ATOM 666 N N . HIS A 1 84 ? 10.586 -1.861 2.836 1.00 91.88 84 HIS A N 1
ATOM 667 C CA . HIS A 1 84 ? 9.426 -1.592 3.685 1.00 91.88 84 HIS A CA 1
ATOM 668 C C . HIS A 1 84 ? 9.430 -2.468 4.943 1.00 91.88 84 HIS A C 1
ATOM 670 O O . HIS A 1 84 ? 9.289 -1.955 6.057 1.00 91.88 84 HIS A O 1
ATOM 676 N N . ASN A 1 85 ? 9.641 -3.775 4.779 1.00 92.25 85 ASN A N 1
ATOM 677 C CA . ASN A 1 85 ? 9.641 -4.725 5.888 1.00 92.25 85 ASN A CA 1
ATOM 678 C C . ASN A 1 85 ? 10.761 -4.424 6.893 1.00 92.25 85 ASN A C 1
ATOM 680 O O . ASN A 1 85 ? 10.510 -4.371 8.100 1.00 92.25 85 ASN A O 1
ATOM 684 N N . LEU A 1 86 ? 11.977 -4.154 6.412 1.00 94.88 86 LEU A N 1
ATOM 685 C CA . LEU A 1 86 ? 13.108 -3.782 7.266 1.00 94.88 86 LEU A CA 1
ATOM 686 C C . LEU A 1 86 ? 12.849 -2.469 8.019 1.00 94.88 86 LEU A C 1
ATOM 688 O O . LEU A 1 86 ? 13.134 -2.375 9.215 1.00 94.88 86 LEU A O 1
ATOM 692 N N . TRP A 1 87 ? 12.244 -1.476 7.362 1.00 93.81 87 TRP A N 1
ATOM 693 C CA . TRP A 1 87 ? 11.855 -0.217 8.000 1.00 93.81 87 TRP A CA 1
ATOM 694 C C . TRP A 1 87 ? 10.820 -0.426 9.118 1.00 93.81 87 TRP A C 1
ATOM 696 O O . TRP A 1 87 ? 10.965 0.135 10.211 1.00 93.81 87 TRP A O 1
ATOM 706 N N . VAL A 1 88 ? 9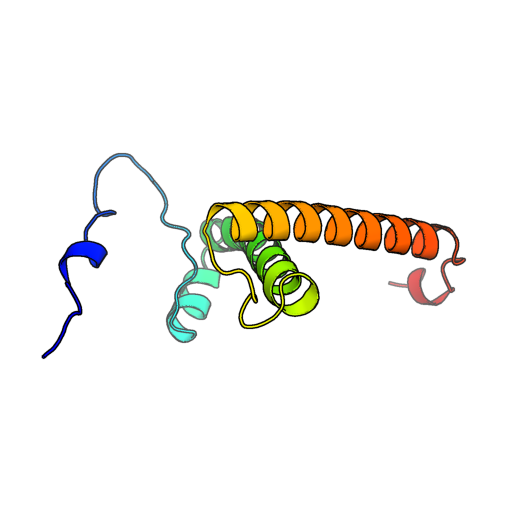.809 -1.273 8.888 1.00 90.50 88 VAL A N 1
ATOM 707 C CA . VAL A 1 88 ? 8.819 -1.641 9.914 1.00 90.50 88 VAL A CA 1
ATOM 708 C C . VAL A 1 88 ? 9.499 -2.331 11.100 1.00 90.50 88 VAL A C 1
ATOM 710 O O . VAL A 1 88 ? 9.279 -1.917 12.242 1.00 90.50 88 VAL A O 1
ATOM 713 N N . LEU A 1 89 ? 10.366 -3.319 10.855 1.00 92.62 89 LEU A N 1
ATOM 714 C CA . LEU A 1 89 ? 11.099 -4.036 11.907 1.00 92.62 89 LEU A CA 1
ATOM 715 C C . LEU A 1 89 ? 11.985 -3.094 12.734 1.00 92.62 89 LEU A C 1
ATOM 717 O O . LEU A 1 89 ? 11.947 -3.121 13.969 1.00 92.62 89 LEU A O 1
ATOM 721 N N . ALA A 1 90 ? 12.728 -2.203 12.076 1.00 93.19 90 ALA A N 1
ATOM 722 C CA . ALA A 1 90 ? 13.555 -1.205 12.747 1.00 93.19 90 ALA A CA 1
ATOM 723 C C . ALA A 1 90 ? 12.712 -0.272 13.633 1.00 93.19 90 ALA A C 1
ATOM 725 O O . ALA A 1 90 ? 13.087 0.027 14.772 1.00 93.19 90 ALA A O 1
ATOM 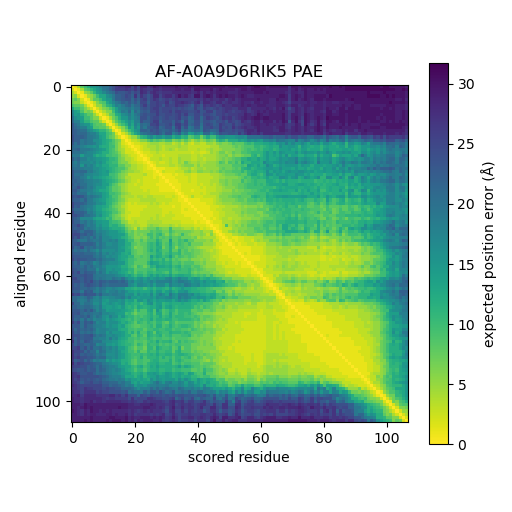726 N N . ARG A 1 91 ? 11.538 0.156 13.152 1.00 90.94 91 ARG A N 1
ATOM 727 C CA . ARG A 1 91 ? 10.606 0.988 13.924 1.00 90.94 91 ARG A CA 1
ATOM 728 C C . ARG A 1 91 ? 10.019 0.239 15.121 1.00 90.94 91 ARG A C 1
ATOM 730 O O . ARG A 1 91 ? 9.922 0.822 16.202 1.00 90.94 91 ARG A O 1
ATOM 737 N N . MET A 1 92 ? 9.658 -1.032 14.957 1.00 91.00 92 MET A N 1
ATOM 738 C CA . MET A 1 92 ? 9.176 -1.876 16.056 1.00 91.00 92 MET A CA 1
ATOM 739 C C . MET A 1 92 ? 10.242 -2.029 17.143 1.00 91.00 92 MET A C 1
ATOM 741 O O . MET A 1 92 ? 9.936 -1.846 18.321 1.00 91.00 92 MET A O 1
ATOM 745 N N . ARG A 1 93 ? 11.505 -2.249 16.756 1.00 90.06 93 ARG A N 1
ATOM 746 C CA . ARG A 1 93 ? 12.637 -2.313 17.691 1.00 90.06 93 ARG A CA 1
ATOM 747 C C . ARG A 1 93 ? 12.858 -0.988 18.428 1.00 90.06 93 ARG A C 1
ATOM 749 O O . ARG A 1 93 ? 13.059 -0.999 19.639 1.00 90.06 93 ARG A O 1
ATOM 756 N N . LYS A 1 94 ? 12.769 0.159 17.737 1.00 85.12 94 LYS A N 1
ATOM 757 C CA . LYS A 1 94 ? 12.846 1.487 18.380 1.00 85.12 94 LYS A CA 1
ATOM 758 C C . LYS A 1 94 ? 11.713 1.701 19.387 1.00 85.12 94 LYS A C 1
ATOM 760 O O . LYS A 1 94 ? 11.979 2.164 20.489 1.00 85.12 94 LYS A O 1
ATOM 765 N N . LYS A 1 95 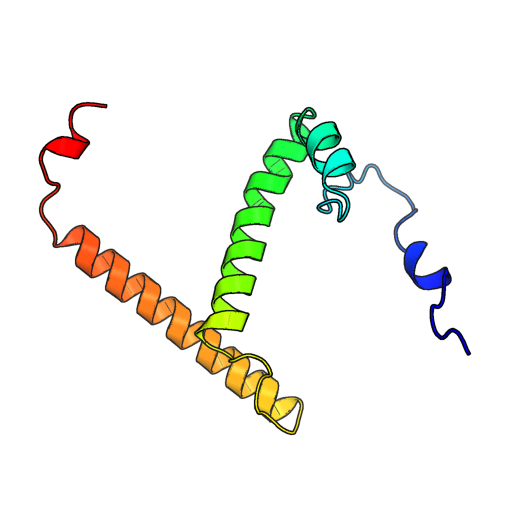? 10.476 1.322 19.044 1.00 84.12 95 LYS A N 1
ATOM 766 C CA . LYS A 1 95 ? 9.319 1.431 19.948 1.00 84.12 95 LYS A CA 1
ATOM 767 C C . LYS A 1 9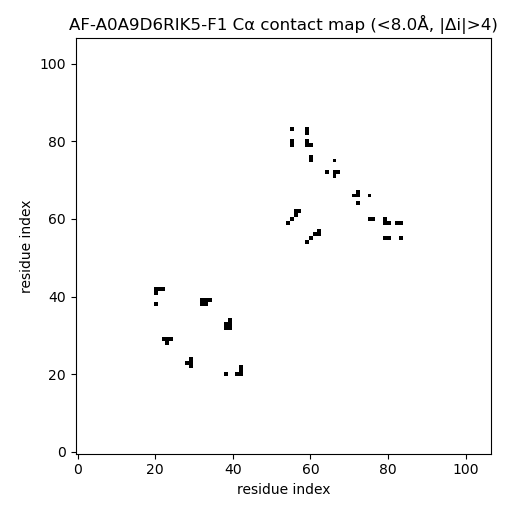5 ? 9.455 0.526 21.176 1.00 84.12 95 LYS A C 1
ATOM 769 O O . LYS A 1 95 ? 9.093 0.951 22.262 1.00 84.12 95 LYS A O 1
ATOM 774 N N . ALA A 1 96 ? 9.989 -0.684 21.014 1.00 76.25 96 ALA A N 1
ATOM 775 C CA . ALA A 1 96 ? 10.252 -1.592 22.130 1.00 76.25 96 ALA A CA 1
ATOM 776 C C . ALA A 1 96 ? 11.344 -1.065 23.081 1.00 76.25 96 ALA A C 1
ATOM 778 O O . ALA A 1 96 ? 11.295 -1.339 24.273 1.00 76.25 96 ALA A O 1
ATOM 779 N N . LYS A 1 97 ? 12.317 -0.304 22.558 1.00 72.94 97 LYS A N 1
ATOM 780 C CA . LYS A 1 97 ? 13.417 0.278 23.344 1.00 72.94 97 LYS A CA 1
ATOM 781 C C . LYS A 1 97 ? 13.048 1.602 24.028 1.00 72.94 97 LYS A C 1
ATOM 783 O O . LYS A 1 97 ? 13.717 1.993 24.978 1.00 72.94 97 LYS A O 1
ATOM 788 N N . GLN A 1 98 ? 12.017 2.305 23.556 1.00 64.88 98 GLN A N 1
ATOM 789 C CA . GLN A 1 98 ? 11.513 3.493 24.245 1.00 64.88 98 GLN A CA 1
ATOM 790 C C . GLN A 1 98 ? 10.732 3.063 25.497 1.00 64.88 98 GLN A C 1
ATOM 792 O O . GLN A 1 98 ? 9.799 2.265 25.369 1.00 64.88 98 GLN A O 1
ATOM 797 N N . PRO A 1 99 ? 11.064 3.575 26.698 1.00 58.66 99 PRO A N 1
ATOM 798 C CA . PRO A 1 99 ? 10.238 3.334 27.873 1.00 58.66 99 PRO A CA 1
ATOM 799 C C . PRO A 1 99 ? 8.830 3.866 27.590 1.00 58.66 99 PRO A C 1
ATOM 801 O O . PRO A 1 99 ? 8.680 4.972 27.065 1.00 58.66 99 PRO A O 1
ATOM 804 N N . ARG A 1 100 ? 7.790 3.076 27.897 1.00 60.69 100 ARG A N 1
ATOM 805 C CA . ARG A 1 100 ? 6.401 3.547 27.799 1.00 60.69 100 ARG A CA 1
ATOM 806 C C . ARG A 1 100 ? 6.268 4.770 28.701 1.00 60.69 100 ARG A C 1
ATOM 808 O O . ARG A 1 100 ? 6.295 4.649 29.922 1.00 60.69 100 ARG A O 1
ATOM 815 N N . THR A 1 101 ? 6.159 5.952 28.110 1.00 60.53 101 THR A N 1
ATOM 816 C CA . THR A 1 101 ? 5.862 7.171 28.855 1.00 60.53 101 THR A CA 1
ATOM 817 C C . THR A 1 101 ? 4.490 7.030 29.516 1.00 60.53 101 THR A C 1
ATOM 819 O O . THR A 1 101 ? 3.556 6.476 28.930 1.00 60.53 101 THR A O 1
ATOM 822 N N . LYS A 1 102 ? 4.389 7.517 30.760 1.00 52.44 102 LYS A N 1
ATOM 823 C CA . LYS A 1 102 ? 3.283 7.297 31.718 1.00 52.44 102 LYS A CA 1
ATOM 824 C C . LYS A 1 102 ? 1.872 7.635 31.196 1.00 52.44 102 LYS A C 1
ATOM 826 O O . LYS A 1 102 ? 0.891 7.201 31.780 1.00 52.44 102 LYS A O 1
ATOM 831 N N . VAL A 1 103 ? 1.755 8.327 30.061 1.00 56.03 103 VAL A N 1
ATOM 832 C CA . VAL A 1 103 ? 0.481 8.669 29.401 1.00 56.03 103 VAL A CA 1
ATOM 833 C C . VAL A 1 103 ? -0.261 7.430 28.859 1.00 56.03 103 VAL A C 1
ATOM 835 O O . VAL A 1 103 ? -1.468 7.472 28.669 1.00 56.03 103 VAL A O 1
ATOM 838 N N . GLN A 1 104 ? 0.422 6.298 28.647 1.00 53.72 104 GLN A N 1
ATOM 839 C CA . GLN A 1 104 ? -0.199 5.056 28.146 1.00 53.72 104 GLN A CA 1
ATOM 840 C C . GLN A 1 104 ? -0.770 4.134 29.242 1.00 53.72 104 GLN A C 1
ATOM 842 O O . GLN A 1 104 ? -1.239 3.049 28.915 1.00 53.72 104 GLN A O 1
ATOM 847 N N . GLN A 1 105 ? -0.693 4.517 30.522 1.00 47.47 105 GLN A N 1
ATOM 848 C CA . GLN A 1 105 ? -1.150 3.695 31.657 1.00 47.47 105 GLN A CA 1
ATOM 849 C C . GLN A 1 105 ? -2.502 4.138 32.246 1.00 47.47 105 GLN A C 1
ATOM 851 O O . GLN A 1 105 ? -2.987 3.486 33.162 1.00 47.47 105 GLN A O 1
ATOM 856 N N . ALA A 1 106 ? -3.110 5.216 31.738 1.00 42.47 106 ALA A N 1
ATOM 857 C CA . ALA A 1 106 ? -4.321 5.820 32.306 1.00 42.47 106 ALA A CA 1
ATOM 858 C C . ALA A 1 106 ? -5.545 5.802 31.362 1.00 42.47 106 ALA A C 1
ATOM 860 O O . ALA A 1 106 ? -6.420 6.654 31.494 1.00 42.47 106 ALA A O 1
ATOM 861 N N . ALA A 1 107 ? -5.603 4.870 30.404 1.00 36.28 107 ALA A N 1
ATOM 862 C CA . ALA A 1 107 ? -6.742 4.691 29.497 1.00 36.28 107 ALA A CA 1
ATOM 863 C C . ALA A 1 107 ? -7.181 3.227 29.435 1.00 36.28 107 ALA A C 1
ATOM 865 O O . ALA A 1 107 ? -6.278 2.357 29.396 1.00 36.28 107 ALA A O 1
#

Secondary structure (DSSP, 8-state):
-----GGGGSTT--SSS----PPPSSHHHHHHHTTSHHHHHHHHHHHHHHHHHHHIIIIIS-SS---SSHHHHHHHHHHHHHHHHHHHHHHHHHHHHS---GGGG--

Sequence (107 aa):
MSLYEPEVRVIVRGKAGTFDALCPRVPGEMSRRMKEAKFRKLQRRRAQTEGRIGVLKANFLGQPMKAKSFEHRELALAWGVLTHNLWVLARMRKKAKQPRTKVQQAA

Radius of gyration: 20.21 Å; Cα contacts (8 Å, |Δi|>4): 34; chains: 1; bounding box: 38×29×62 Å

Solvent-accessible surface area (backbone atoms only — not comparable to full-atom values): 6724 Å² total; per-residue (Å²): 139,82,93,68,73,72,68,77,78,55,81,85,71,80,87,74,98,72,81,88,62,77,82,59,91,47,69,72,56,36,62,58,47,55,68,39,67,71,45,39,58,49,40,60,60,45,52,55,52,54,52,49,51,48,49,43,43,60,75,55,46,41,86,77,59,92,48,92,48,69,70,51,40,51,53,49,48,54,51,28,52,53,53,51,51,53,52,51,52,54,49,52,52,52,56,71,70,45,76,83,60,75,81,75,77,80,120

pLDDT: mean 75.9, std 17.68, range [34.0, 95.06]

Mean predicted aligned error: 13.2 Å

Foldseek 3Di:
DDPPPPVVVPPPDDDDPDDDLDQDPDPVVNVVCCVDPVNVVVCVVVVVVVVLVVCLCPPQQHVVRPADDPVRVVVSSVVSVVVSVVVVVVVVVVVVPDDPDPVVVPD